Protein AF-A0A3D5VHA2-F1 (afdb_monomer_lite)

pLDDT: mean 92.47, std 8.11, range [51.5, 97.81]

Structure (mmCIF, N/CA/C/O backbone):
data_AF-A0A3D5VHA2-F1
#
_entry.id   AF-A0A3D5VHA2-F1
#
loop_
_atom_site.group_PDB
_atom_site.id
_atom_site.type_symbol
_atom_site.label_atom_id
_atom_site.label_alt_id
_atom_site.label_comp_id
_atom_site.label_asym_id
_atom_site.label_entity_id
_atom_site.label_seq_id
_atom_site.pdbx_PDB_ins_code
_atom_site.Cartn_x
_atom_site.Cartn_y
_atom_site.Cartn_z
_atom_site.occupancy
_atom_site.B_iso_or_equiv
_atom_site.auth_seq_id
_atom_site.auth_comp_id
_atom_site.auth_asym_id
_atom_site.auth_atom_id
_atom_site.pdbx_PDB_model_num
ATOM 1 N N . MET A 1 1 ? -12.235 0.918 -20.779 1.00 51.50 1 MET A N 1
ATOM 2 C CA . MET A 1 1 ? -13.350 0.159 -20.181 1.00 51.50 1 MET A CA 1
ATOM 3 C C . MET A 1 1 ? -12.757 -0.559 -18.989 1.00 51.50 1 MET A C 1
ATOM 5 O O . MET A 1 1 ? -11.842 -1.345 -19.197 1.00 51.50 1 MET A O 1
ATOM 9 N N . ILE A 1 2 ? -13.142 -0.189 -17.766 1.00 59.75 2 ILE A N 1
ATOM 10 C CA . ILE A 1 2 ? -12.708 -0.945 -16.585 1.00 59.75 2 ILE A CA 1
ATOM 11 C C . ILE A 1 2 ? -13.327 -2.339 -16.742 1.00 59.75 2 ILE A C 1
ATOM 13 O O . ILE A 1 2 ? -14.529 -2.399 -16.996 1.00 59.75 2 ILE A O 1
ATOM 17 N N . PRO A 1 3 ? -12.546 -3.431 -16.696 1.00 66.56 3 PRO A N 1
ATOM 18 C CA . PRO A 1 3 ? -13.103 -4.768 -16.845 1.00 66.56 3 PRO A CA 1
ATOM 19 C C . PRO A 1 3 ? -14.179 -4.990 -15.781 1.00 66.56 3 PRO A C 1
ATOM 21 O O . PRO A 1 3 ? -13.919 -4.706 -14.610 1.00 66.56 3 PRO A O 1
ATOM 24 N N . ASP A 1 4 ? -15.341 -5.526 -16.163 1.00 81.56 4 ASP A N 1
ATOM 25 C CA . ASP A 1 4 ? -16.469 -5.769 -15.244 1.00 81.56 4 ASP A CA 1
ATOM 26 C C . ASP A 1 4 ? -16.018 -6.492 -13.964 1.00 81.56 4 ASP A C 1
ATOM 28 O O . ASP A 1 4 ? -16.414 -6.137 -12.858 1.00 81.56 4 ASP A O 1
ATOM 32 N N . ARG A 1 5 ? -15.045 -7.399 -14.101 1.00 87.12 5 ARG A N 1
ATOM 33 C CA . ARG A 1 5 ? -14.434 -8.156 -13.001 1.00 87.12 5 ARG A CA 1
ATOM 34 C C . ARG A 1 5 ? -13.792 -7.310 -11.902 1.00 87.12 5 ARG A C 1
ATOM 36 O O . ARG A 1 5 ? -13.805 -7.723 -10.747 1.00 87.12 5 ARG A O 1
ATOM 43 N N . PHE A 1 6 ? -13.206 -6.159 -12.230 1.00 87.31 6 PHE A N 1
ATOM 44 C CA . PHE A 1 6 ? -12.619 -5.285 -11.209 1.00 87.31 6 PHE A CA 1
ATOM 45 C C . PHE A 1 6 ? -13.717 -4.624 -10.375 1.00 87.31 6 PHE A C 1
ATOM 47 O O . PHE A 1 6 ? -13.653 -4.627 -9.149 1.00 87.31 6 PHE A O 1
ATOM 54 N N . LEU A 1 7 ? -14.761 -4.117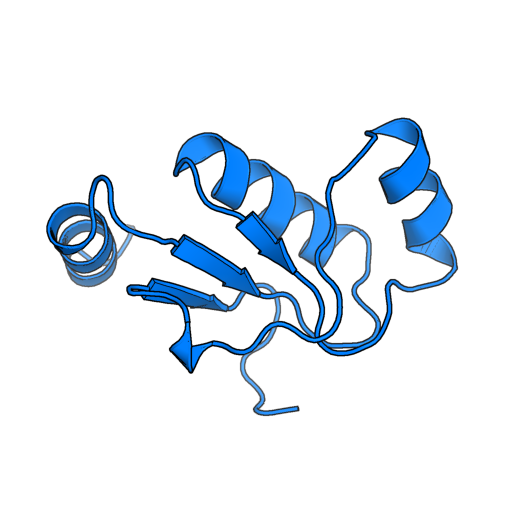 -11.037 1.00 90.12 7 LEU A N 1
ATOM 55 C CA . LEU A 1 7 ? -15.905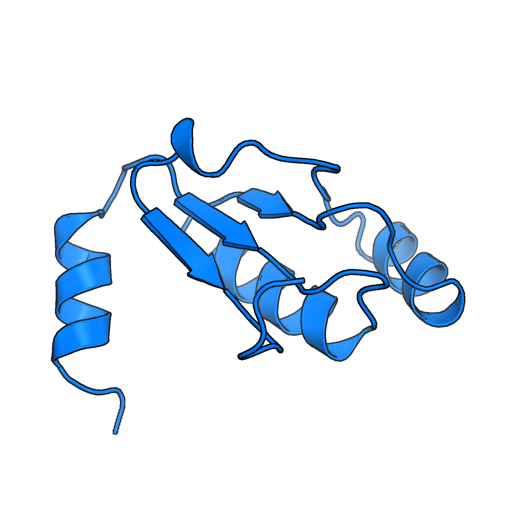 -3.517 -10.352 1.00 90.12 7 LEU A CA 1
ATOM 56 C C . LEU A 1 7 ? -16.670 -4.555 -9.523 1.00 90.12 7 LEU A C 1
ATOM 58 O O . LEU A 1 7 ? -17.084 -4.254 -8.408 1.00 90.12 7 LEU A O 1
ATOM 62 N N . GLU A 1 8 ? -16.799 -5.785 -10.021 1.00 92.31 8 GLU A N 1
ATOM 63 C CA . GLU A 1 8 ? -17.360 -6.913 -9.269 1.00 92.31 8 GLU A CA 1
ATOM 64 C C . GLU A 1 8 ? -16.546 -7.225 -8.006 1.00 92.31 8 GLU A C 1
ATOM 66 O O . GLU A 1 8 ? -17.124 -7.402 -6.933 1.00 92.31 8 GLU A O 1
ATOM 71 N N . ALA A 1 9 ? -15.211 -7.248 -8.099 1.00 91.56 9 ALA A N 1
ATOM 72 C CA . ALA A 1 9 ? -14.338 -7.476 -6.947 1.00 91.56 9 ALA A CA 1
ATOM 73 C C . ALA A 1 9 ? -14.448 -6.355 -5.902 1.00 91.56 9 ALA A C 1
ATOM 75 O O . ALA A 1 9 ? -14.469 -6.642 -4.703 1.00 91.56 9 ALA A O 1
ATOM 76 N N . LEU A 1 10 ? -14.565 -5.097 -6.341 1.00 92.38 10 LEU A N 1
ATOM 77 C CA . LEU A 1 10 ? -14.816 -3.966 -5.445 1.00 92.38 10 LEU A CA 1
ATOM 78 C C . LEU A 1 10 ? -16.183 -4.082 -4.764 1.00 92.38 10 LEU A C 1
ATOM 80 O O . LEU A 1 10 ? -16.276 -3.947 -3.547 1.00 92.38 10 LEU A O 1
ATOM 84 N N . ALA A 1 11 ? -17.236 -4.388 -5.524 1.00 91.81 11 ALA A N 1
ATOM 85 C CA . ALA A 1 11 ? -18.583 -4.553 -4.983 1.00 91.81 11 ALA A CA 1
ATOM 86 C C . ALA A 1 11 ? -18.657 -5.699 -3.957 1.00 91.81 11 ALA A C 1
ATOM 88 O O . ALA A 1 11 ? -19.278 -5.552 -2.906 1.00 91.81 11 ALA A O 1
ATOM 89 N N . ALA A 1 12 ? -17.973 -6.820 -4.212 1.00 92.88 12 ALA A N 1
ATOM 90 C CA . ALA A 1 12 ? -17.915 -7.966 -3.300 1.00 92.88 12 ALA A CA 1
ATOM 91 C C . ALA A 1 12 ? -17.165 -7.682 -1.980 1.00 92.88 12 ALA A C 1
ATOM 93 O O . ALA A 1 12 ? -17.312 -8.435 -1.011 1.00 92.88 12 ALA A O 1
ATOM 94 N N . ASN A 1 13 ? -16.366 -6.611 -1.934 1.00 93.12 13 ASN A N 1
ATOM 95 C CA . ASN A 1 13 ? -15.562 -6.212 -0.777 1.00 93.12 13 ASN A CA 1
ATOM 96 C C . ASN A 1 13 ? -15.938 -4.827 -0.231 1.00 93.12 13 ASN A C 1
ATOM 98 O O . ASN A 1 13 ? -15.180 -4.226 0.527 1.00 93.12 13 ASN A O 1
ATOM 102 N N . GLN A 1 14 ? -17.127 -4.325 -0.568 1.00 90.31 14 GLN A N 1
ATOM 103 C CA . GLN A 1 14 ? -17.615 -3.054 -0.049 1.00 90.31 14 GLN A CA 1
ATOM 104 C C . GLN A 1 14 ? -17.745 -3.093 1.486 1.00 90.31 14 GLN A C 1
ATOM 106 O O . GLN A 1 14 ? -18.390 -3.982 2.042 1.00 90.31 14 GLN A O 1
ATOM 111 N N . GLY A 1 15 ? -17.153 -2.105 2.167 1.00 88.19 15 GLY A N 1
ATOM 112 C CA . GLY A 1 15 ? -17.189 -1.982 3.631 1.00 88.19 15 GLY A CA 1
ATOM 113 C C . GLY A 1 15 ? -16.261 -2.940 4.387 1.00 88.19 15 GLY A C 1
ATOM 114 O O . GLY A 1 15 ? -16.374 -3.039 5.607 1.00 88.19 15 GLY A O 1
ATOM 115 N N . LYS A 1 16 ? -15.375 -3.648 3.679 1.00 94.00 16 LYS A N 1
ATOM 116 C CA . LYS A 1 16 ? -14.365 -4.546 4.252 1.00 94.00 16 LYS A CA 1
ATOM 117 C C . LYS A 1 16 ? -12.989 -3.882 4.354 1.00 94.00 16 LYS A C 1
ATOM 119 O O . LYS A 1 16 ? -12.792 -2.797 3.809 1.00 94.00 16 LYS A O 1
ATOM 124 N N . ALA A 1 17 ? -12.041 -4.538 5.027 1.00 95.56 17 ALA A N 1
ATOM 125 C CA . ALA A 1 17 ? -10.678 -4.031 5.143 1.00 95.56 17 ALA A CA 1
ATOM 126 C C . ALA A 1 17 ? -9.970 -4.106 3.782 1.00 95.56 17 ALA A C 1
ATOM 128 O O . ALA A 1 17 ? -9.816 -5.186 3.206 1.00 95.56 17 ALA A O 1
ATOM 129 N N . LEU A 1 18 ? -9.548 -2.951 3.266 1.00 97.31 18 LEU A N 1
ATOM 130 C CA . LEU A 1 18 ? -8.927 -2.824 1.953 1.00 97.31 18 LEU A CA 1
ATOM 131 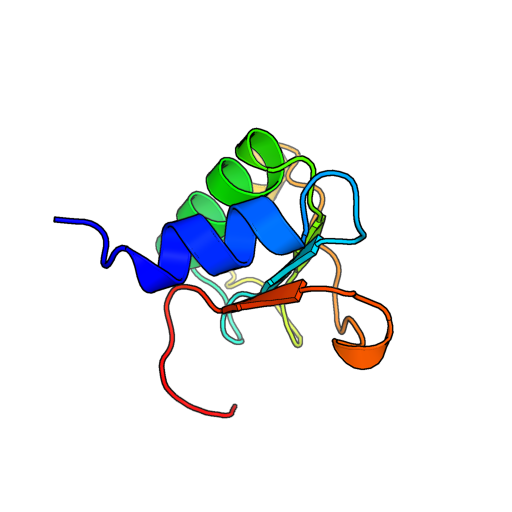C C . LEU A 1 18 ? -7.527 -2.235 2.080 1.00 97.31 18 LEU A C 1
ATOM 133 O O . LEU A 1 18 ? -7.351 -1.173 2.673 1.00 97.31 18 LEU A O 1
ATOM 137 N N . LEU A 1 19 ? -6.561 -2.904 1.462 1.00 97.81 19 LEU A N 1
ATOM 138 C CA . LEU A 1 19 ? -5.183 -2.451 1.341 1.00 97.81 19 LEU A CA 1
ATOM 139 C C . LEU A 1 19 ? -4.908 -2.002 -0.092 1.00 97.81 19 LEU A C 1
ATOM 141 O O . LEU A 1 19 ? -5.160 -2.746 -1.038 1.00 97.81 19 LEU A O 1
ATOM 145 N N . VAL A 1 20 ? -4.339 -0.813 -0.262 1.00 97.56 20 VAL A N 1
ATOM 146 C CA . VAL A 1 20 ? -3.741 -0.367 -1.522 1.00 97.56 20 VAL A CA 1
ATOM 147 C C . VAL A 1 20 ? -2.226 -0.372 -1.360 1.00 97.56 20 VAL A C 1
ATOM 149 O O . VAL A 1 20 ? -1.661 0.446 -0.634 1.00 97.56 20 VAL A O 1
ATOM 152 N N . LEU A 1 21 ? -1.573 -1.330 -2.010 1.00 97.31 21 LEU A N 1
ATOM 153 C CA . LEU A 1 21 ? -0.157 -1.627 -1.832 1.00 97.31 21 LEU A CA 1
ATOM 154 C C . LEU A 1 21 ? 0.654 -1.133 -3.032 1.00 97.31 21 LEU A C 1
ATOM 156 O O . LEU A 1 21 ? 0.437 -1.568 -4.165 1.00 97.31 21 LEU A O 1
ATOM 160 N N . CYS A 1 22 ? 1.605 -0.243 -2.768 1.00 96.81 22 CYS A N 1
ATOM 161 C CA . CYS A 1 22 ? 2.600 0.185 -3.746 1.00 96.81 22 CYS A CA 1
ATOM 162 C C . CYS A 1 22 ? 3.735 -0.839 -3.887 1.00 96.81 22 CYS A C 1
ATOM 164 O O . CYS A 1 22 ? 3.900 -1.739 -3.062 1.00 96.81 22 CYS A O 1
ATOM 166 N N . HIS A 1 23 ? 4.587 -0.635 -4.888 1.00 95.56 23 HIS A N 1
ATOM 167 C CA . HIS A 1 23 ? 5.889 -1.291 -4.972 1.00 95.56 23 H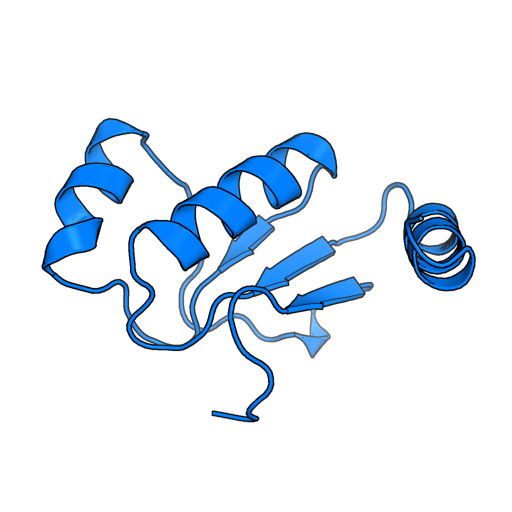IS A CA 1
ATOM 168 C C . HIS A 1 23 ? 6.879 -0.762 -3.918 1.00 95.56 23 HIS A C 1
ATOM 170 O O . HIS A 1 23 ? 6.629 0.243 -3.244 1.00 95.56 23 HIS A O 1
ATOM 176 N N . ASP A 1 24 ? 8.017 -1.441 -3.753 1.00 93.56 24 ASP A N 1
ATOM 177 C CA . ASP A 1 24 ? 9.058 -0.965 -2.843 1.00 93.56 24 ASP A CA 1
ATOM 178 C C . ASP A 1 24 ? 9.853 0.207 -3.430 1.00 93.56 24 ASP A C 1
ATOM 180 O O . ASP A 1 24 ? 10.067 0.275 -4.634 1.00 93.56 24 ASP A O 1
ATOM 184 N N . ASP A 1 25 ? 10.341 1.105 -2.574 1.00 94.62 25 ASP A N 1
ATOM 185 C CA . ASP A 1 25 ? 10.923 2.386 -2.991 1.00 94.62 25 ASP A CA 1
ATOM 186 C C 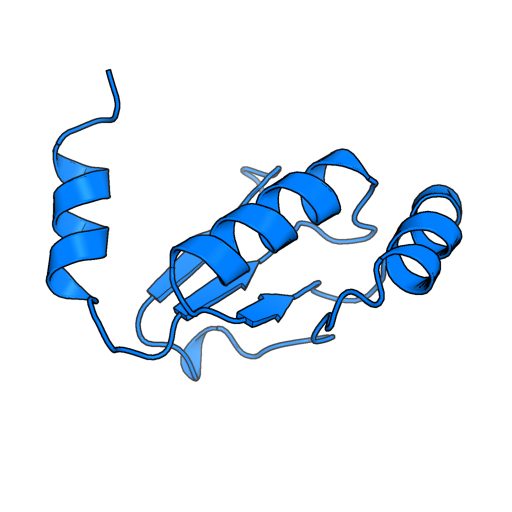. ASP A 1 25 ? 9.925 3.248 -3.776 1.00 94.62 25 ASP A C 1
ATOM 188 O O . ASP A 1 25 ? 10.275 3.865 -4.780 1.00 94.62 25 ASP A O 1
ATOM 192 N N . ALA A 1 26 ? 8.675 3.279 -3.296 1.00 95.31 26 ALA A N 1
ATOM 193 C CA . ALA A 1 26 ? 7.544 3.928 -3.956 1.00 95.31 26 ALA A CA 1
ATOM 194 C C . ALA A 1 26 ? 7.848 5.390 -4.319 1.00 95.31 26 ALA A C 1
ATOM 196 O O . ALA A 1 26 ? 8.269 6.191 -3.468 1.00 95.31 26 ALA A O 1
ATOM 197 N N . ASP A 1 27 ? 7.624 5.745 -5.580 1.00 96.44 27 ASP A N 1
ATOM 198 C CA . ASP A 1 27 ? 7.771 7.108 -6.071 1.00 96.44 27 ASP A CA 1
ATOM 199 C C . ASP A 1 27 ? 6.453 7.899 -5.993 1.00 96.44 27 ASP A C 1
ATOM 201 O O . ASP A 1 27 ? 5.485 7.497 -5.341 1.00 96.44 27 ASP A O 1
ATOM 205 N N . SER A 1 28 ? 6.433 9.098 -6.578 1.00 95.50 28 SER A N 1
ATOM 206 C CA . SER A 1 28 ? 5.252 9.957 -6.536 1.00 95.50 28 SER A CA 1
ATOM 207 C C . SER A 1 28 ? 4.052 9.393 -7.296 1.00 95.50 28 SER A C 1
ATOM 209 O O . SER A 1 28 ? 2.930 9.755 -6.942 1.00 95.50 28 SER A O 1
ATOM 211 N N . ASP A 1 29 ? 4.266 8.559 -8.319 1.00 95.44 29 ASP A N 1
ATOM 212 C CA . ASP A 1 29 ? 3.174 7.976 -9.103 1.00 95.44 29 ASP A CA 1
ATOM 213 C C . ASP A 1 29 ? 2.485 6.877 -8.293 1.00 95.44 29 ASP A C 1
ATOM 215 O O . ASP A 1 29 ? 1.291 6.987 -7.993 1.00 95.44 29 ASP A O 1
ATOM 219 N N . ALA A 1 30 ? 3.266 5.918 -7.784 1.00 96.44 30 ALA A N 1
ATOM 220 C CA . ALA A 1 30 ? 2.785 4.885 -6.872 1.00 96.44 30 ALA A CA 1
ATOM 221 C C . ALA A 1 30 ? 2.037 5.480 -5.667 1.00 96.44 30 ALA A C 1
ATOM 223 O O . ALA A 1 30 ? 0.914 5.076 -5.355 1.00 96.44 30 ALA A O 1
ATOM 224 N N . LEU A 1 31 ? 2.630 6.479 -4.998 1.00 96.75 31 LEU A N 1
ATOM 225 C CA . LEU A 1 31 ? 1.996 7.132 -3.850 1.00 96.75 31 LEU A CA 1
ATOM 226 C C . LEU A 1 31 ? 0.723 7.889 -4.223 1.00 96.75 31 LEU A C 1
ATOM 228 O O . LEU A 1 31 ? -0.250 7.835 -3.473 1.00 96.75 31 LEU A O 1
ATOM 232 N N . GLY A 1 32 ? 0.720 8.607 -5.347 1.00 95.50 32 GLY A N 1
ATOM 233 C CA . GLY A 1 32 ? -0.443 9.364 -5.799 1.00 95.50 32 GLY A CA 1
ATOM 234 C C . GLY A 1 32 ? -1.620 8.449 -6.130 1.00 95.50 32 GLY A C 1
ATOM 235 O O . GLY A 1 32 ? -2.735 8.685 -5.657 1.00 95.50 32 GLY A O 1
ATOM 236 N N . ALA A 1 33 ? -1.357 7.377 -6.880 1.00 96.00 33 ALA A N 1
ATOM 237 C CA . ALA A 1 33 ? -2.348 6.367 -7.223 1.00 96.00 33 ALA A CA 1
ATOM 238 C C . ALA A 1 33 ? -2.909 5.686 -5.968 1.00 96.00 33 ALA A C 1
ATOM 240 O O . ALA A 1 33 ? -4.129 5.619 -5.800 1.00 96.00 33 ALA A O 1
ATOM 241 N N . ALA A 1 34 ? -2.035 5.237 -5.062 1.00 97.00 34 ALA A N 1
ATOM 242 C CA . ALA A 1 34 ? -2.461 4.564 -3.844 1.00 97.00 34 ALA A CA 1
ATOM 243 C C . ALA A 1 34 ? -3.257 5.478 -2.912 1.00 97.00 34 ALA A C 1
ATOM 245 O O . ALA A 1 34 ? -4.278 5.057 -2.375 1.00 97.00 34 ALA A O 1
ATOM 246 N N . TRP A 1 35 ? -2.829 6.730 -2.749 1.00 96.19 35 TRP A N 1
ATOM 247 C CA . TRP A 1 35 ? -3.482 7.682 -1.856 1.00 96.19 35 TRP A CA 1
ATOM 248 C C . TRP A 1 35 ? -4.915 7.994 -2.289 1.00 96.19 35 TRP A C 1
ATOM 250 O O . TRP A 1 35 ? -5.836 7.890 -1.481 1.00 96.19 35 TRP A O 1
ATOM 260 N N . VAL A 1 36 ? -5.120 8.321 -3.569 1.00 95.19 36 VAL A N 1
ATOM 261 C CA . VAL A 1 36 ? -6.461 8.624 -4.094 1.00 95.19 36 VAL A CA 1
ATOM 262 C C . VAL A 1 36 ? -7.345 7.382 -4.087 1.00 95.19 36 VAL A C 1
ATOM 264 O O . VAL A 1 36 ? -8.527 7.472 -3.762 1.00 95.19 36 VAL A O 1
ATOM 267 N N . LEU A 1 37 ? -6.795 6.214 -4.430 1.00 94.81 37 LEU A N 1
ATOM 268 C CA . LEU A 1 37 ? -7.576 4.983 -4.471 1.00 94.81 37 LEU A CA 1
ATOM 269 C C . LEU A 1 37 ? -7.996 4.525 -3.069 1.00 94.81 37 LEU A C 1
ATOM 271 O O . LEU A 1 37 ? -9.146 4.132 -2.883 1.00 94.81 37 LEU A O 1
ATOM 275 N N . ALA A 1 38 ? -7.096 4.615 -2.088 1.00 95.56 38 ALA A N 1
ATOM 276 C CA . ALA A 1 38 ? -7.398 4.314 -0.695 1.00 95.56 38 ALA A CA 1
ATOM 277 C C . ALA A 1 38 ? -8.471 5.268 -0.146 1.00 95.56 38 ALA A C 1
ATOM 279 O O . ALA A 1 38 ? -9.458 4.799 0.416 1.00 95.56 38 ALA A O 1
ATOM 280 N N . ASP A 1 39 ? -8.348 6.577 -0.393 1.00 94.44 39 ASP A N 1
ATOM 281 C CA . ASP A 1 39 ? -9.347 7.574 0.022 1.00 94.44 39 ASP A CA 1
ATOM 282 C C . ASP A 1 39 ? -10.723 7.315 -0.617 1.00 94.44 39 ASP A C 1
ATOM 284 O O . ASP A 1 39 ? -11.740 7.265 0.074 1.00 94.44 39 ASP A O 1
ATOM 288 N N . MET A 1 40 ? -10.760 7.045 -1.928 1.00 93.50 40 MET A N 1
ATOM 289 C CA . MET A 1 40 ? -12.005 6.785 -2.658 1.00 93.50 40 MET A CA 1
ATOM 290 C C . MET A 1 40 ? -12.718 5.509 -2.186 1.00 93.50 40 MET A C 1
ATOM 292 O O . MET A 1 40 ? -13.948 5.444 -2.210 1.00 93.50 40 MET A O 1
ATOM 296 N N . LEU A 1 41 ? -11.957 4.481 -1.802 1.00 93.38 41 LEU A N 1
ATOM 297 C CA . LEU A 1 41 ? -12.490 3.170 -1.426 1.00 93.38 41 LEU A CA 1
ATOM 298 C C . LEU A 1 41 ? -12.617 2.969 0.092 1.00 93.38 41 LEU A C 1
ATOM 300 O O . LEU A 1 41 ? -13.118 1.929 0.516 1.00 93.38 41 LEU A O 1
ATOM 304 N N . GLY A 1 42 ? -12.190 3.941 0.904 1.00 93.81 42 GLY A N 1
ATOM 305 C CA . GLY A 1 42 ? -12.140 3.814 2.363 1.00 93.81 42 GLY A CA 1
ATOM 306 C C . GLY A 1 42 ? -11.121 2.779 2.852 1.00 93.81 42 GLY A C 1
ATOM 307 O O . GLY A 1 42 ? -11.345 2.149 3.882 1.00 93.81 42 GLY A O 1
ATOM 308 N N . GLY A 1 43 ? -10.046 2.568 2.090 1.00 95.44 43 GLY A N 1
ATOM 309 C CA . GLY A 1 43 ? -8.959 1.646 2.414 1.00 95.44 43 GLY A CA 1
ATOM 310 C C . GLY A 1 43 ? -7.739 2.333 3.021 1.00 95.44 43 GLY A C 1
ATOM 311 O O . GLY A 1 43 ? -7.706 3.545 3.231 1.00 95.44 43 GLY A O 1
ATOM 312 N N . GLU A 1 44 ? -6.702 1.539 3.260 1.00 97.31 44 GLU A N 1
ATOM 313 C CA . GLU A 1 44 ? -5.406 1.992 3.756 1.00 97.31 44 GLU A CA 1
ATOM 314 C C . GLU A 1 44 ? -4.356 1.909 2.647 1.00 97.31 44 GLU A C 1
ATOM 316 O O . GLU A 1 44 ? -4.362 0.973 1.850 1.00 97.31 44 GLU A O 1
ATOM 321 N N . MET A 1 45 ? -3.439 2.879 2.587 1.00 96.81 45 MET A N 1
ATOM 322 C CA . MET A 1 45 ? -2.318 2.836 1.647 1.00 96.81 45 MET A CA 1
ATOM 323 C C . MET A 1 45 ? -1.041 2.363 2.336 1.00 96.81 45 MET A C 1
ATOM 325 O O . MET A 1 45 ? -0.758 2.742 3.478 1.00 96.81 45 MET A O 1
ATOM 329 N N . ALA A 1 46 ? -0.232 1.583 1.627 1.00 97.44 46 ALA A N 1
ATOM 330 C CA . ALA A 1 46 ? 0.975 1.019 2.202 1.00 97.44 46 ALA A CA 1
ATOM 331 C C . ALA A 1 46 ? 2.121 0.838 1.209 1.00 97.44 46 ALA A C 1
ATOM 333 O O . ALA A 1 46 ? 1.925 0.762 -0.004 1.00 97.44 46 ALA A O 1
ATOM 334 N N . VAL A 1 47 ? 3.325 0.718 1.765 1.00 96.69 47 VAL A N 1
ATOM 335 C CA . VAL A 1 47 ? 4.552 0.358 1.050 1.00 96.69 47 VAL A CA 1
ATOM 336 C C . VAL A 1 47 ? 5.219 -0.853 1.717 1.00 96.69 47 VAL A C 1
ATOM 338 O O . VAL A 1 47 ? 5.179 -0.971 2.947 1.00 96.69 47 VAL A O 1
ATOM 341 N N . PRO A 1 48 ? 5.897 -1.732 0.956 1.00 94.81 48 PRO A N 1
ATOM 342 C CA . PRO A 1 48 ? 6.588 -2.888 1.521 1.00 94.81 48 PRO A CA 1
ATOM 343 C C . PRO A 1 48 ? 7.689 -2.502 2.515 1.00 94.81 48 PRO A C 1
ATOM 345 O O . PRO A 1 48 ? 7.735 -3.048 3.618 1.00 94.81 48 PRO A O 1
ATOM 348 N N . ARG A 1 49 ? 8.573 -1.555 2.156 1.00 94.12 49 ARG A N 1
ATOM 349 C CA . ARG A 1 49 ? 9.694 -1.144 3.027 1.00 94.12 49 ARG A CA 1
ATOM 350 C C . ARG A 1 49 ? 9.906 0.357 3.091 1.00 94.12 49 ARG A C 1
ATOM 352 O O . ARG A 1 49 ? 10.064 0.887 4.189 1.00 94.12 49 ARG A O 1
ATOM 359 N N . LYS A 1 50 ? 9.960 1.052 1.954 1.00 95.06 50 LYS A N 1
ATOM 360 C CA . LYS A 1 50 ? 10.274 2.488 1.949 1.00 95.06 50 LYS A CA 1
ATOM 361 C C . LYS A 1 50 ? 9.557 3.274 0.859 1.00 95.06 50 LYS A C 1
ATOM 363 O O . LYS A 1 50 ? 9.204 2.751 -0.190 1.00 95.06 50 LYS A O 1
ATOM 368 N N . VAL A 1 51 ? 9.408 4.564 1.139 1.00 96.06 51 VAL A N 1
ATOM 369 C CA . VAL A 1 51 ? 9.097 5.612 0.164 1.00 96.06 51 VAL A CA 1
ATOM 370 C C . VAL A 1 51 ? 10.413 6.165 -0.375 1.00 96.06 51 VAL A C 1
ATOM 372 O O . VAL A 1 51 ? 11.342 6.389 0.412 1.00 96.06 51 VAL A O 1
ATOM 375 N N . SER A 1 52 ? 10.482 6.410 -1.681 1.00 96.00 52 SER A N 1
ATOM 376 C CA . SER A 1 52 ? 11.650 7.020 -2.317 1.00 96.00 52 SER A CA 1
ATOM 377 C C . SER A 1 52 ? 11.965 8.397 -1.726 1.00 96.00 52 SER A C 1
ATOM 379 O O . SER A 1 52 ? 11.083 9.157 -1.320 1.00 96.00 52 SER A O 1
ATOM 381 N N . GLU A 1 53 ? 13.249 8.754 -1.694 1.00 94.81 53 GLU A N 1
ATOM 382 C CA . GLU A 1 53 ? 13.706 10.029 -1.125 1.00 94.81 53 GLU A CA 1
ATOM 383 C C . GLU A 1 53 ? 13.021 11.236 -1.789 1.00 94.81 53 GLU A C 1
ATOM 385 O O . GLU A 1 53 ? 12.548 12.143 -1.103 1.00 94.81 53 GLU A O 1
ATOM 390 N N . HIS A 1 54 ? 12.876 11.190 -3.115 1.00 92.88 54 HIS A N 1
ATOM 391 C CA . HIS A 1 54 ? 12.256 12.242 -3.920 1.00 92.88 54 HIS A CA 1
ATOM 392 C C . HIS A 1 54 ? 10.753 12.411 -3.646 1.00 92.88 54 HIS A C 1
ATOM 394 O O . HIS A 1 54 ? 10.234 13.521 -3.741 1.00 92.88 54 HIS A O 1
ATOM 400 N N . ALA A 1 55 ? 10.048 11.338 -3.276 1.00 94.75 55 ALA A N 1
ATOM 401 C CA . ALA A 1 55 ? 8.613 11.380 -2.994 1.00 94.75 55 ALA A CA 1
ATOM 402 C C . ALA A 1 55 ? 8.295 11.655 -1.511 1.00 94.75 55 ALA A C 1
ATOM 404 O O . ALA A 1 55 ? 7.146 11.917 -1.146 1.00 94.75 55 ALA A O 1
ATOM 405 N N . ARG A 1 56 ? 9.305 11.660 -0.634 1.00 93.69 56 ARG A N 1
ATOM 406 C CA . ARG A 1 56 ? 9.121 11.852 0.811 1.00 93.69 56 ARG A CA 1
ATOM 407 C C . ARG A 1 56 ? 8.604 13.242 1.169 1.00 93.69 56 ARG A C 1
ATOM 409 O O . ARG A 1 56 ? 7.783 13.387 2.073 1.00 93.69 56 ARG A O 1
ATOM 416 N N . GLU A 1 57 ? 9.040 14.270 0.443 1.00 95.06 57 GLU A N 1
ATOM 417 C CA . GLU A 1 57 ? 8.515 15.627 0.626 1.00 95.06 57 GLU A CA 1
ATOM 418 C C . GLU A 1 57 ? 7.017 15.696 0.286 1.00 95.06 57 GLU A C 1
ATOM 420 O O . GLU A 1 57 ? 6.244 16.319 1.017 1.00 95.06 57 GLU A O 1
ATOM 425 N N . LEU A 1 58 ? 6.597 15.008 -0.782 1.00 94.12 58 LEU A N 1
ATOM 426 C CA . LEU A 1 58 ? 5.198 14.913 -1.198 1.00 94.12 58 LEU A CA 1
ATOM 427 C C . LEU A 1 58 ? 4.350 14.219 -0.126 1.00 94.12 58 LEU A C 1
ATOM 429 O O . LEU A 1 58 ? 3.332 14.773 0.294 1.00 94.12 58 LEU A O 1
ATOM 433 N N . GLN A 1 59 ? 4.814 13.066 0.370 1.00 95.19 59 GLN A N 1
ATOM 434 C CA . GLN A 1 59 ? 4.174 12.321 1.458 1.00 95.19 59 GLN A CA 1
ATOM 435 C C . GLN A 1 59 ? 3.899 13.223 2.673 1.00 95.19 59 GLN A C 1
ATOM 437 O O . GLN A 1 59 ? 2.785 13.251 3.200 1.00 95.19 59 GLN A O 1
ATOM 442 N N . LEU A 1 60 ? 4.905 13.992 3.104 1.00 94.81 60 LEU A N 1
ATOM 443 C CA . LEU A 1 60 ? 4.805 14.878 4.266 1.00 94.81 60 LEU A CA 1
ATOM 444 C C . LEU A 1 60 ? 3.865 16.062 4.018 1.00 94.81 60 LEU A C 1
ATOM 446 O O . LEU A 1 60 ? 3.033 16.373 4.872 1.00 94.81 60 LEU A O 1
ATOM 450 N N . LYS A 1 61 ? 3.973 16.716 2.856 1.00 95.06 61 LYS A N 1
ATOM 451 C CA . LYS A 1 61 ? 3.138 17.875 2.499 1.00 95.06 61 LYS A CA 1
ATOM 452 C C . LYS A 1 61 ? 1.659 17.518 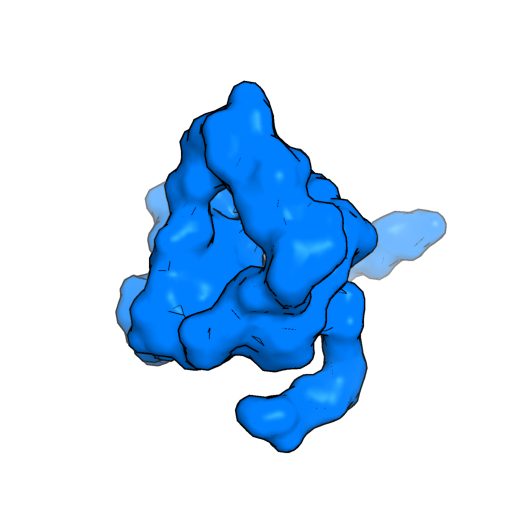2.408 1.00 95.06 61 LYS A C 1
ATOM 454 O O . LYS A 1 61 ? 0.822 18.296 2.862 1.00 95.06 61 LYS A O 1
ATOM 459 N N . LEU A 1 62 ? 1.351 16.345 1.860 1.00 92.56 62 LEU A N 1
ATOM 460 C CA . LEU A 1 62 ? -0.016 15.840 1.732 1.00 92.56 62 LEU A CA 1
ATOM 461 C C . LEU A 1 62 ? -0.495 15.085 2.978 1.00 92.56 62 LEU A C 1
ATOM 463 O O . LEU A 1 62 ? -1.655 14.691 3.040 1.00 92.56 62 LEU A O 1
ATOM 467 N N . LYS A 1 63 ? 0.372 14.922 3.988 1.00 94.12 63 LYS A N 1
ATOM 468 C CA . LYS A 1 63 ? 0.094 14.185 5.232 1.00 94.12 63 LYS A CA 1
ATOM 469 C C . LYS A 1 63 ? -0.442 12.773 4.972 1.00 94.12 63 LYS A C 1
ATOM 471 O O . LYS A 1 63 ? -1.293 12.282 5.717 1.00 94.12 63 LYS A O 1
ATOM 476 N N . MET A 1 64 ? 0.074 12.131 3.925 1.00 94.94 64 MET A N 1
ATOM 477 C CA . MET A 1 64 ? -0.295 10.771 3.542 1.00 94.94 64 MET A CA 1
ATOM 478 C C . MET A 1 64 ? -0.018 9.813 4.705 1.00 94.94 64 MET A C 1
ATOM 480 O O . MET A 1 64 ? 1.103 9.756 5.222 1.00 94.94 64 MET A O 1
ATOM 484 N N . GLN A 1 65 ? -1.044 9.068 5.116 1.00 95.00 65 GLN A N 1
ATOM 485 C CA . GLN A 1 65 ? -0.926 8.021 6.128 1.00 95.00 65 GLN A CA 1
ATOM 486 C C . GLN A 1 65 ? -0.477 6.736 5.435 1.00 95.00 65 GLN A C 1
ATOM 488 O O . GLN A 1 65 ? -1.295 5.989 4.912 1.00 95.00 65 GLN A O 1
ATOM 493 N N . VAL A 1 66 ? 0.838 6.531 5.378 1.00 96.19 66 VAL A N 1
ATOM 494 C CA . VAL A 1 66 ? 1.447 5.373 4.715 1.00 96.19 66 VAL A CA 1
ATOM 495 C C . VAL A 1 66 ? 1.796 4.319 5.756 1.00 96.19 66 VAL A C 1
ATOM 497 O O . VAL A 1 66 ? 2.589 4.591 6.661 1.00 96.19 66 VAL A O 1
ATOM 500 N N . ILE A 1 67 ? 1.235 3.123 5.606 1.00 97.56 67 ILE A N 1
ATOM 501 C CA . ILE A 1 67 ? 1.613 1.945 6.390 1.00 97.56 67 ILE A CA 1
ATOM 502 C C . ILE A 1 67 ? 2.887 1.340 5.796 1.00 97.56 67 ILE A C 1
ATOM 504 O O . ILE A 1 67 ? 3.054 1.264 4.580 1.00 97.56 67 ILE A O 1
ATOM 508 N N . TYR A 1 68 ? 3.803 0.919 6.660 1.00 96.69 68 TYR A N 1
ATOM 509 C CA . TYR A 1 68 ? 5.063 0.295 6.267 1.00 96.69 68 TYR A CA 1
ATOM 510 C C . TYR A 1 68 ? 5.036 -1.177 6.650 1.00 96.69 68 TYR A C 1
ATOM 512 O O . TYR A 1 68 ? 4.679 -1.497 7.782 1.00 96.69 68 TYR A O 1
ATOM 520 N N . SER A 1 69 ? 5.450 -2.044 5.724 1.00 95.50 69 SER A N 1
ATOM 521 C CA . SER A 1 69 ? 5.470 -3.499 5.921 1.00 95.50 69 SER A CA 1
ATOM 522 C C . SER A 1 69 ? 4.117 -4.064 6.388 1.00 95.50 69 SER A C 1
ATOM 524 O O . SER A 1 69 ? 4.070 -4.725 7.427 1.00 95.50 69 SER A O 1
ATOM 526 N N . PRO A 1 70 ? 3.013 -3.794 5.660 1.00 96.19 70 PRO A N 1
ATOM 527 C CA . PRO A 1 70 ? 1.724 -4.410 5.967 1.00 96.19 70 PRO A CA 1
ATOM 528 C C . PRO A 1 70 ? 1.795 -5.927 5.751 1.00 96.19 70 PRO A C 1
ATOM 530 O O . PRO A 1 70 ? 2.558 -6.398 4.903 1.00 96.19 70 PRO A O 1
ATOM 533 N N . ASP A 1 71 ? 0.957 -6.680 6.458 1.00 94.94 71 ASP A N 1
ATOM 534 C CA . ASP A 1 71 ? 0.644 -8.060 6.091 1.00 94.94 71 ASP A CA 1
ATOM 535 C C . ASP A 1 71 ? -0.628 -8.059 5.224 1.00 94.94 71 ASP A C 1
ATOM 537 O O . ASP A 1 71 ? -1.708 -7.756 5.733 1.00 94.94 71 ASP A O 1
ATOM 541 N N . PRO A 1 72 ? -0.553 -8.384 3.918 1.00 93.69 72 PRO A N 1
ATOM 542 C CA . PRO A 1 72 ? -1.741 -8.476 3.070 1.00 93.69 72 PRO A CA 1
ATOM 543 C C . PRO A 1 72 ? -2.781 -9.492 3.568 1.00 93.69 72 PRO A C 1
ATOM 545 O O . PRO A 1 72 ? -3.942 -9.400 3.176 1.00 93.69 72 PRO A O 1
ATOM 548 N N . GLY A 1 73 ? -2.385 -10.455 4.411 1.00 95.25 73 GLY A N 1
ATOM 549 C CA . GLY A 1 73 ? -3.284 -11.431 5.028 1.00 95.25 73 GLY A CA 1
ATOM 550 C C . GLY A 1 73 ? -4.256 -10.839 6.053 1.00 95.25 73 GLY A C 1
ATOM 551 O O . GLY A 1 73 ? -5.276 -11.467 6.335 1.00 95.25 73 GLY A O 1
ATOM 552 N N . ASP A 1 74 ? -3.985 -9.632 6.559 1.00 96.25 74 ASP A N 1
ATOM 553 C CA . ASP A 1 74 ? -4.864 -8.910 7.489 1.00 96.25 74 ASP A CA 1
ATOM 554 C C . ASP A 1 74 ? -6.027 -8.185 6.780 1.00 96.25 74 ASP A C 1
ATOM 556 O O . ASP A 1 74 ? -6.898 -7.610 7.437 1.00 96.25 74 ASP A O 1
ATOM 560 N N . TYR A 1 75 ? -6.063 -8.216 5.443 1.00 96.62 75 TYR A N 1
ATOM 561 C CA . TYR A 1 75 ? -7.019 -7.476 4.623 1.00 96.62 75 TYR A CA 1
ATOM 562 C C . TYR A 1 75 ? -7.874 -8.406 3.761 1.00 96.62 75 TYR A C 1
ATOM 564 O O . TYR A 1 75 ? -7.409 -9.409 3.221 1.00 96.62 75 TYR A O 1
ATOM 572 N N . ASP A 1 76 ? -9.138 -8.034 3.565 1.00 96.44 76 ASP A N 1
ATOM 573 C CA . ASP A 1 76 ? -10.074 -8.785 2.726 1.00 96.44 76 ASP A CA 1
ATOM 574 C C . ASP A 1 76 ? -9.778 -8.615 1.227 1.00 96.44 76 ASP A C 1
ATOM 576 O O . ASP A 1 76 ? -10.059 -9.503 0.418 1.00 96.44 76 ASP A O 1
ATOM 580 N N . LEU A 1 77 ? -9.230 -7.456 0.848 1.00 95.81 77 LEU A N 1
ATOM 581 C CA . LEU A 1 77 ? -8.834 -7.141 -0.520 1.00 95.81 77 LEU A CA 1
ATOM 582 C C . LEU A 1 77 ? -7.540 -6.329 -0.530 1.00 95.81 77 LEU A C 1
ATOM 584 O O . LEU A 1 77 ? -7.478 -5.244 0.042 1.00 95.81 77 LEU A O 1
ATOM 588 N N . THR A 1 78 ? -6.540 -6.819 -1.263 1.00 96.44 78 THR A N 1
ATOM 589 C CA . THR A 1 78 ? -5.328 -6.056 -1.581 1.00 96.44 78 THR A CA 1
ATOM 590 C C . THR A 1 78 ? -5.341 -5.652 -3.050 1.00 96.44 78 THR A C 1
ATOM 592 O O . THR A 1 78 ? -5.449 -6.501 -3.937 1.00 96.44 78 THR A O 1
ATOM 595 N N . ILE A 1 79 ? -5.215 -4.354 -3.311 1.00 95.12 79 ILE A N 1
ATOM 596 C CA . ILE A 1 79 ? -5.050 -3.780 -4.643 1.00 95.12 79 ILE A CA 1
ATOM 597 C C . ILE A 1 79 ? -3.596 -3.354 -4.791 1.00 95.12 79 ILE A C 1
ATOM 599 O O . ILE A 1 79 ? -3.134 -2.454 -4.097 1.00 95.12 79 ILE A O 1
ATOM 603 N N . VAL A 1 80 ? -2.880 -3.995 -5.710 1.00 95.50 80 VAL A N 1
ATOM 604 C CA . VAL A 1 80 ? -1.501 -3.627 -6.036 1.00 95.50 80 VAL A CA 1
ATOM 605 C C . VAL A 1 80 ? -1.515 -2.552 -7.116 1.00 95.50 80 VAL A C 1
ATOM 607 O O . VAL A 1 80 ? -2.206 -2.699 -8.128 1.00 95.50 80 VAL A O 1
ATOM 610 N N . VAL A 1 81 ? -0.766 -1.475 -6.896 1.00 94.94 81 VAL A N 1
ATOM 611 C CA . VAL A 1 81 ? -0.638 -0.362 -7.843 1.00 94.94 81 VAL A CA 1
ATOM 612 C C . VAL A 1 81 ? 0.820 -0.136 -8.222 1.00 94.94 81 VAL A C 1
ATOM 614 O O . VAL A 1 81 ? 1.728 -0.391 -7.435 1.00 94.94 81 VAL A O 1
ATOM 617 N N . ASP A 1 82 ? 1.019 0.338 -9.451 1.00 93.12 82 ASP A N 1
ATOM 618 C CA . ASP A 1 82 ? 2.322 0.716 -10.012 1.00 93.12 82 ASP A CA 1
ATOM 619 C C . ASP A 1 82 ? 3.407 -0.383 -9.964 1.00 93.12 82 ASP A C 1
ATOM 621 O O . ASP A 1 82 ? 4.607 -0.139 -9.889 1.00 93.12 82 ASP A O 1
ATOM 625 N N . THR A 1 83 ? 2.984 -1.648 -10.004 1.00 89.50 83 THR A N 1
ATOM 626 C CA . THR A 1 83 ? 3.864 -2.796 -10.250 1.00 89.50 83 THR A CA 1
ATOM 627 C C . THR A 1 83 ? 3.064 -3.994 -10.744 1.00 89.50 83 THR A C 1
ATOM 629 O O . THR A 1 83 ? 1.859 -4.109 -10.515 1.00 89.50 83 THR A O 1
ATOM 632 N N . ALA A 1 84 ? 3.753 -4.897 -11.435 1.00 82.88 84 ALA A N 1
ATOM 633 C CA . ALA A 1 84 ? 3.256 -6.213 -11.822 1.00 82.88 84 ALA A CA 1
ATOM 634 C C . ALA A 1 84 ? 4.216 -7.343 -11.398 1.00 82.88 84 ALA A C 1
ATOM 636 O O . ALA A 1 84 ? 4.022 -8.489 -11.801 1.00 82.88 84 ALA A O 1
ATOM 637 N N . ASP A 1 85 ? 5.249 -7.019 -10.611 1.00 85.31 85 ASP A N 1
ATOM 638 C CA . ASP A 1 85 ? 6.264 -7.960 -10.128 1.00 85.31 85 ASP A CA 1
ATOM 639 C C . ASP A 1 85 ? 6.094 -8.223 -8.622 1.00 85.31 85 ASP A C 1
ATOM 641 O O . ASP A 1 85 ? 5.754 -7.316 -7.856 1.00 85.31 85 ASP A O 1
ATOM 645 N N . ALA A 1 86 ? 6.332 -9.470 -8.215 1.00 74.12 86 ALA A N 1
ATOM 646 C CA . ALA A 1 86 ? 6.339 -9.897 -6.824 1.00 74.12 86 ALA A CA 1
ATOM 647 C C . ALA A 1 86 ? 7.707 -9.558 -6.212 1.00 74.12 86 ALA A C 1
ATOM 649 O O . ALA A 1 86 ? 8.658 -10.334 -6.313 1.00 74.12 86 ALA A O 1
ATOM 650 N N . GLN A 1 87 ? 7.793 -8.363 -5.629 1.00 62.25 87 GLN A N 1
ATOM 651 C CA . GLN A 1 87 ? 9.003 -7.812 -5.009 1.00 62.25 87 GLN A CA 1
ATOM 652 C C . GLN A 1 87 ? 9.197 -8.250 -3.556 1.00 62.25 87 GLN A C 1
ATOM 654 O O . GLN A 1 87 ? 8.182 -8.450 -2.851 1.00 62.25 87 GLN A O 1
#

Radius of gyration: 12.76 Å; chains: 1; bounding box: 32×29×28 Å

Foldseek 3Di:
DPPVVVVVVLVVQQPWEEEEEEEALAEQVSQVVQQVVCVVRVYAYEYAADHHPRCVVVCVVVVHPYHYNDDCVVTPYYHYPPDDDDD

Secondary structure (DSSP, 8-state):
---HHHHHHHHHTTTS-EEEEPPTTB-HHHHHHHHHHHHHHT-EEEESS-B-HHHHHHHHHTT--EEES--GGGSSEEEE-S--S--

Sequence (87 aa):
MIPDRFLEALAANQGKALLVLCHDDADSDALGAAWVLADMLGGEMAVPRKVSEHARELQLKLKMQVIYSPDPGDYDLTIVVDTADAQ